Protein AF-A0A2M9LZ62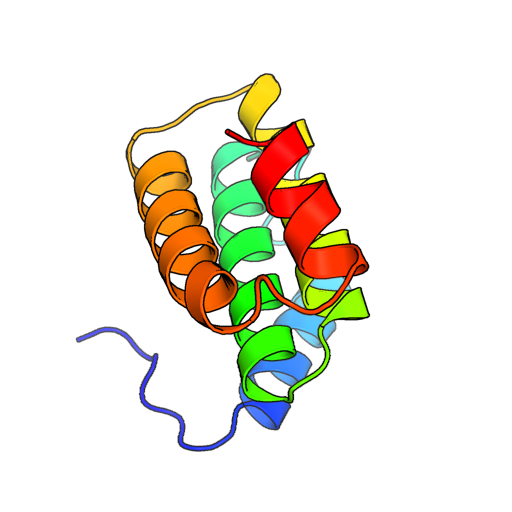-F1 (afdb_monomer)

pLDDT: mean 76.13, std 15.34, range [35.81, 92.31]

Sequence (102 aa):
MAALSLHDPARALEHFTAAATHADPYDAEKEPRGAAIYLIRKASAYLALDDLDGTVETARHAVDLMGGVSSARGNSALTELRSALVRRRGVPVVKDFLELTG

Radius of gyration: 13.25 Å; Cα contacts (8 Å, |Δi|>4): 97; chains: 1; bounding box: 33×27×34 Å

Foldseek 3Di:
DDPPPPPDLPVVLVVLVVCVVPPNPCPCVVHLPSVLLSLLVNLVSCVVVVNNVSNLVSNVVSVVSCVVPPDPNSVVSNVVSLVSLVVVCVDPSSVVSNVVVD

Structure (mmCIF, N/CA/C/O backbone):
data_AF-A0A2M9LZ62-F1
#
_entry.id   AF-A0A2M9LZ62-F1
#
loop_
_atom_site.group_PDB
_atom_site.id
_atom_site.type_symbol
_atom_site.label_atom_id
_atom_site.label_alt_id
_atom_site.label_comp_id
_atom_site.label_asym_id
_atom_site.label_entity_id
_atom_site.label_seq_id
_atom_site.pdbx_PDB_ins_code
_atom_site.Cartn_x
_atom_site.Cartn_y
_atom_site.Cartn_z
_atom_site.occupancy
_atom_site.B_iso_or_equiv
_atom_site.auth_seq_id
_atom_site.auth_comp_id
_atom_site.auth_asym_id
_atom_site.auth_atom_id
_atom_site.pdbx_PDB_model_num
ATOM 1 N N . MET A 1 1 ? -4.548 7.711 -21.218 1.00 35.81 1 MET A N 1
ATOM 2 C CA . MET A 1 1 ? -4.808 6.263 -21.352 1.00 35.81 1 MET A CA 1
ATOM 3 C C . MET A 1 1 ? -3.682 5.521 -20.657 1.00 35.81 1 MET A C 1
ATOM 5 O O . MET A 1 1 ? -2.591 5.446 -21.200 1.00 35.81 1 MET A O 1
ATOM 9 N N . ALA A 1 2 ? -3.901 5.118 -19.405 1.00 40.28 2 ALA A N 1
ATOM 10 C CA . ALA A 1 2 ? -2.899 4.437 -18.588 1.00 40.28 2 ALA A CA 1
ATOM 11 C C . ALA A 1 2 ? -3.151 2.928 -18.651 1.00 40.28 2 ALA A C 1
ATOM 13 O O . ALA A 1 2 ? -4.296 2.499 -18.532 1.00 40.28 2 ALA A O 1
ATOM 14 N N . ALA A 1 3 ? -2.091 2.143 -18.839 1.00 47.06 3 ALA A N 1
ATOM 15 C CA . ALA A 1 3 ? -2.088 0.683 -18.943 1.00 47.06 3 ALA A CA 1
ATOM 16 C C . ALA A 1 3 ? -2.442 -0.030 -17.614 1.00 47.06 3 ALA A C 1
ATOM 18 O O . ALA A 1 3 ? -1.702 -0.880 -17.134 1.00 47.06 3 ALA A O 1
ATOM 19 N N . LEU A 1 4 ? -3.559 0.346 -16.989 1.00 47.19 4 LEU A N 1
ATOM 20 C CA . LEU A 1 4 ? -4.176 -0.354 -15.854 1.00 47.19 4 LEU A CA 1
ATOM 21 C C . LEU A 1 4 ? -5.282 -1.321 -16.312 1.00 47.19 4 LEU A C 1
ATOM 23 O O . LEU A 1 4 ? -5.929 -1.950 -15.487 1.00 47.19 4 LEU A O 1
ATOM 27 N N . SER A 1 5 ? -5.490 -1.459 -17.625 1.00 46.41 5 SER A N 1
ATOM 28 C CA . SER A 1 5 ? -6.511 -2.327 -18.221 1.00 46.41 5 SER A CA 1
ATOM 29 C C . SER A 1 5 ? -5.961 -3.662 -18.731 1.00 46.41 5 SER A C 1
ATOM 31 O O . SER A 1 5 ? -6.491 -4.190 -19.704 1.00 46.41 5 SER A O 1
ATOM 33 N N . LEU A 1 6 ? -4.921 -4.233 -18.115 1.00 52.34 6 LEU A N 1
ATOM 34 C CA . LEU A 1 6 ? -4.722 -5.674 -18.269 1.00 52.34 6 LEU A CA 1
ATOM 35 C C . LEU A 1 6 ? -5.566 -6.369 -17.206 1.00 52.34 6 LEU A C 1
ATOM 37 O O . LEU A 1 6 ? -5.322 -6.227 -16.014 1.00 52.34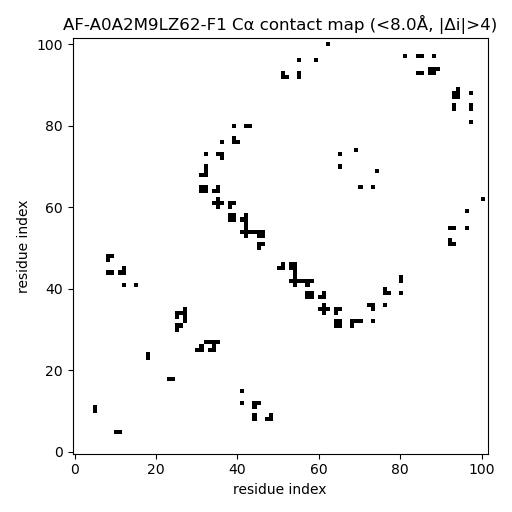 6 LEU A O 1
ATOM 41 N N . HIS A 1 7 ? -6.574 -7.093 -17.682 1.00 54.56 7 HIS A N 1
ATOM 42 C CA . HIS A 1 7 ? -7.534 -7.941 -16.965 1.00 54.56 7 HIS A CA 1
ATOM 43 C C . HIS A 1 7 ? -6.889 -9.101 -16.171 1.00 54.56 7 HIS A C 1
ATOM 45 O O . HIS A 1 7 ? -7.532 -10.114 -15.917 1.00 54.56 7 HIS A O 1
ATOM 51 N N . ASP A 1 8 ? -5.616 -8.973 -15.804 1.00 61.88 8 ASP A N 1
ATOM 52 C CA . ASP A 1 8 ? -4.803 -10.030 -15.227 1.00 61.88 8 ASP A CA 1
ATOM 53 C C . ASP A 1 8 ? -3.861 -9.438 -14.157 1.00 61.88 8 ASP A C 1
ATOM 55 O O . ASP A 1 8 ? -2.745 -8.992 -14.459 1.00 61.88 8 ASP A O 1
ATOM 59 N N . PRO A 1 9 ? -4.322 -9.357 -12.895 1.00 63.75 9 PRO A N 1
ATOM 60 C CA . PRO A 1 9 ? -3.513 -8.849 -11.790 1.00 63.75 9 PRO A CA 1
ATOM 61 C C . PRO A 1 9 ? -2.255 -9.695 -11.531 1.00 63.75 9 PRO A C 1
ATOM 63 O O . PRO A 1 9 ? -1.260 -9.152 -11.050 1.00 63.75 9 PRO A O 1
ATOM 66 N N . ALA A 1 10 ? -2.245 -10.980 -11.909 1.00 64.50 10 ALA A N 1
ATOM 67 C CA . ALA A 1 10 ? -1.071 -11.840 -11.772 1.00 64.50 10 ALA A CA 1
ATOM 68 C C . ALA A 1 10 ? 0.028 -11.447 -12.771 1.00 64.50 10 ALA A C 1
ATOM 70 O O . ALA A 1 10 ? 1.182 -11.284 -12.383 1.00 64.50 10 ALA A O 1
ATOM 71 N N . ARG A 1 11 ? -0.332 -11.161 -14.028 1.00 64.44 11 ARG A N 1
ATOM 72 C CA . ARG A 1 11 ? 0.594 -10.598 -15.033 1.00 64.44 11 ARG A CA 1
ATOM 73 C C . ARG A 1 11 ? 1.160 -9.240 -14.626 1.00 64.44 11 ARG A C 1
ATOM 75 O O . ARG A 1 11 ? 2.324 -8.951 -14.899 1.00 64.44 11 ARG A O 1
ATOM 82 N N . ALA A 1 12 ? 0.351 -8.396 -13.983 1.00 65.69 12 ALA A N 1
ATOM 83 C CA . ALA A 1 12 ? 0.838 -7.133 -13.438 1.00 65.69 12 ALA A CA 1
ATOM 84 C C . ALA A 1 12 ? 1.880 -7.381 -12.338 1.00 65.69 12 ALA A C 1
ATOM 86 O O . ALA A 1 12 ? 2.938 -6.752 -12.351 1.00 65.69 12 ALA A O 1
ATOM 87 N N . LEU A 1 13 ? 1.624 -8.334 -11.435 1.00 65.44 13 LEU A N 1
ATOM 88 C CA . LEU A 1 13 ? 2.571 -8.699 -10.384 1.00 65.44 13 LEU A CA 1
ATOM 89 C C . LEU A 1 13 ? 3.860 -9.314 -10.949 1.00 65.44 13 LEU A C 1
ATOM 91 O O . LEU A 1 13 ? 4.941 -8.939 -10.502 1.00 65.44 13 LEU A O 1
ATOM 95 N N . GLU A 1 14 ? 3.778 -10.193 -11.949 1.00 69.75 14 GLU A N 1
ATOM 96 C CA . GLU A 1 14 ? 4.951 -10.737 -12.647 1.00 69.75 14 GLU A CA 1
ATOM 97 C C . GLU A 1 14 ? 5.780 -9.626 -13.289 1.00 69.75 14 GLU A C 1
ATOM 99 O O . GLU A 1 14 ? 6.992 -9.582 -13.100 1.00 69.75 14 GLU A O 1
ATOM 104 N N . HIS A 1 15 ? 5.140 -8.677 -13.976 1.00 66.06 15 HIS A N 1
ATOM 105 C CA . HIS A 1 15 ? 5.831 -7.531 -14.563 1.00 66.06 15 HIS A CA 1
ATOM 106 C C . HIS A 1 15 ? 6.507 -6.670 -13.486 1.00 66.06 15 HIS A C 1
ATOM 108 O O . HIS A 1 15 ? 7.638 -6.218 -13.670 1.00 66.06 15 HIS A O 1
ATOM 114 N N . PHE A 1 16 ? 5.842 -6.458 -12.345 1.00 62.44 16 PHE A N 1
ATOM 115 C CA . PHE A 1 16 ? 6.417 -5.710 -11.227 1.00 62.44 16 PHE A CA 1
ATOM 116 C C . PHE A 1 16 ? 7.497 -6.492 -10.450 1.00 62.44 16 PHE A C 1
ATOM 118 O O . PHE A 1 16 ? 8.351 -5.912 -9.779 1.00 62.44 16 PHE A O 1
ATOM 125 N N . THR A 1 17 ? 7.496 -7.815 -10.520 1.00 62.16 17 THR A N 1
ATOM 126 C CA . THR A 1 17 ? 8.505 -8.643 -9.849 1.00 62.16 17 THR A CA 1
ATOM 127 C C . THR A 1 17 ? 9.727 -8.821 -10.747 1.00 62.16 17 THR A C 1
ATOM 129 O O . THR A 1 17 ? 10.852 -8.646 -10.293 1.00 62.16 17 THR A O 1
ATOM 132 N N . ALA A 1 18 ? 9.521 -9.046 -12.046 1.00 59.62 18 ALA A N 1
ATOM 133 C CA . ALA A 1 18 ? 10.586 -9.142 -13.040 1.00 59.62 18 ALA A CA 1
ATOM 134 C C . ALA A 1 18 ? 11.376 -7.829 -13.172 1.00 59.62 18 ALA A C 1
ATOM 136 O O . ALA A 1 18 ? 12.605 -7.850 -13.249 1.00 59.62 18 ALA A O 1
ATOM 137 N N . ALA A 1 19 ? 10.697 -6.678 -13.119 1.00 53.50 19 ALA A N 1
ATOM 138 C CA . ALA A 1 19 ? 11.363 -5.376 -13.124 1.00 53.50 19 ALA A CA 1
ATOM 139 C C . ALA A 1 19 ? 12.222 -5.124 -11.868 1.00 53.50 19 ALA A C 1
ATOM 141 O O . ALA A 1 19 ? 13.190 -4.381 -11.964 1.00 53.50 19 ALA A O 1
ATOM 142 N N . ALA A 1 20 ? 11.936 -5.784 -10.738 1.00 51.38 20 ALA A N 1
ATOM 143 C CA . ALA A 1 20 ? 12.775 -5.723 -9.536 1.00 51.38 20 ALA A CA 1
ATOM 144 C C . ALA A 1 20 ? 14.016 -6.643 -9.607 1.00 51.38 20 ALA A C 1
ATOM 146 O O . ALA A 1 20 ? 14.946 -6.479 -8.825 1.00 51.38 20 ALA A O 1
ATOM 147 N N . THR A 1 21 ? 14.038 -7.622 -10.524 1.00 49.81 21 THR A N 1
ATOM 148 C CA . THR A 1 21 ? 15.170 -8.559 -10.708 1.00 49.81 21 THR A CA 1
ATOM 149 C C . THR A 1 21 ? 16.178 -8.130 -11.778 1.00 49.81 21 THR A C 1
ATOM 151 O O . THR A 1 21 ? 17.295 -8.646 -11.812 1.00 49.81 21 THR A O 1
ATOM 154 N N . HIS A 1 22 ? 15.815 -7.186 -12.649 1.00 45.50 22 HIS A N 1
ATOM 155 C CA . HIS A 1 22 ? 16.764 -6.517 -13.539 1.00 45.50 22 HIS A CA 1
ATOM 156 C C . HIS A 1 22 ? 17.417 -5.335 -12.820 1.00 45.50 22 HIS A C 1
ATOM 158 O O . HIS A 1 22 ? 16.784 -4.738 -11.958 1.00 45.50 22 HIS A O 1
ATOM 164 N N . ALA A 1 23 ? 18.671 -5.012 -13.179 1.00 45.03 23 ALA A N 1
ATOM 165 C CA . ALA A 1 23 ? 19.402 -3.850 -12.665 1.00 45.03 23 ALA A CA 1
ATOM 166 C C . ALA A 1 23 ? 18.466 -2.635 -12.611 1.00 45.03 23 ALA A C 1
ATOM 168 O O . ALA A 1 23 ? 17.988 -2.176 -13.649 1.00 45.03 23 ALA A O 1
ATOM 169 N N . ASP A 1 24 ? 18.156 -2.231 -11.384 1.00 47.66 24 ASP A N 1
ATOM 170 C CA . ASP A 1 24 ? 16.920 -1.555 -11.012 1.00 47.66 24 ASP A CA 1
ATOM 171 C C . ASP A 1 24 ? 16.665 -0.300 -11.874 1.00 47.66 24 ASP A C 1
ATOM 173 O O . ASP A 1 24 ? 17.388 0.694 -11.740 1.00 47.66 24 ASP A O 1
ATOM 177 N N . PRO A 1 25 ? 15.666 -0.299 -12.781 1.00 47.78 25 PRO A N 1
ATOM 178 C CA . PRO A 1 25 ? 15.290 0.912 -13.507 1.00 47.78 25 PRO A CA 1
ATOM 179 C C . PRO A 1 25 ? 14.648 1.967 -12.587 1.00 47.78 25 PRO A C 1
ATOM 181 O O . PRO A 1 25 ? 14.420 3.093 -13.027 1.00 47.78 25 PRO A O 1
ATOM 184 N N . TYR A 1 26 ? 14.374 1.618 -11.325 1.00 53.97 26 TYR A N 1
ATOM 185 C CA . TYR A 1 26 ? 13.774 2.458 -10.292 1.00 53.97 26 TYR A CA 1
ATOM 186 C C . TYR A 1 26 ? 14.534 2.341 -8.969 1.00 53.97 26 TYR A C 1
ATOM 188 O O . TYR A 1 26 ? 13.923 2.341 -7.901 1.00 53.97 26 TYR A O 1
ATOM 196 N N . ASP A 1 27 ? 15.863 2.267 -9.068 1.00 62.31 27 ASP A N 1
ATOM 197 C CA . ASP A 1 27 ? 16.795 2.270 -7.947 1.00 62.31 27 ASP A CA 1
ATOM 198 C C . ASP A 1 27 ? 16.364 3.315 -6.905 1.00 62.31 27 ASP A C 1
ATOM 200 O O . ASP A 1 27 ? 16.383 4.524 -7.166 1.00 62.31 27 ASP A O 1
ATOM 204 N N . ALA A 1 28 ? 15.924 2.842 -5.737 1.00 59.31 28 ALA A N 1
ATOM 205 C CA . ALA A 1 28 ? 15.409 3.696 -4.673 1.00 59.31 28 ALA A CA 1
ATOM 206 C C . ALA A 1 28 ? 16.468 4.686 -4.158 1.00 59.31 28 ALA A C 1
ATOM 208 O O . ALA A 1 28 ? 16.102 5.728 -3.615 1.00 59.31 28 ALA A O 1
ATOM 209 N N . GLU A 1 29 ? 17.760 4.411 -4.369 1.00 59.47 29 GLU A N 1
ATOM 210 C CA . GLU A 1 29 ? 18.851 5.331 -4.043 1.00 59.47 29 GLU A CA 1
ATOM 211 C C . GLU A 1 29 ? 18.975 6.461 -5.078 1.00 59.47 29 GLU A C 1
ATOM 213 O O . GLU A 1 29 ? 19.345 7.584 -4.729 1.00 59.47 29 GLU A O 1
ATOM 218 N N . LYS A 1 30 ? 18.627 6.202 -6.348 1.00 64.69 30 LYS A N 1
ATOM 219 C CA . LYS A 1 30 ? 18.699 7.194 -7.439 1.00 64.69 30 LYS A CA 1
ATOM 220 C C . LYS A 1 30 ? 17.412 7.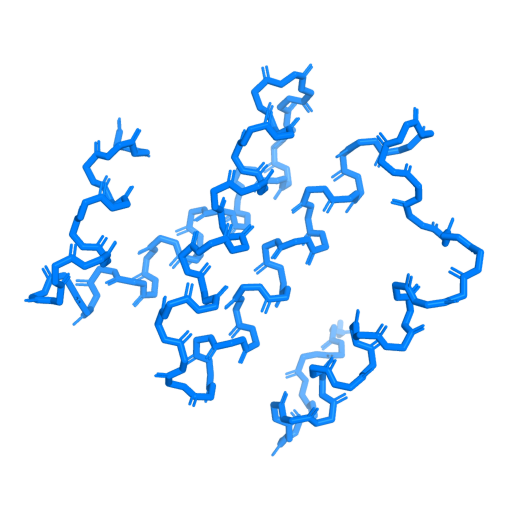990 -7.614 1.00 64.69 30 LYS A C 1
ATOM 222 O O . LYS A 1 30 ? 17.469 9.194 -7.859 1.00 64.69 30 LYS A O 1
ATOM 227 N N . GLU A 1 31 ? 16.255 7.341 -7.499 1.00 69.50 31 GLU A N 1
ATOM 228 C CA . GLU A 1 31 ? 14.949 7.977 -7.680 1.00 69.50 31 GLU A CA 1
ATOM 229 C C . GLU A 1 31 ? 13.919 7.499 -6.636 1.00 69.50 31 GLU A C 1
ATOM 231 O O . GLU A 1 31 ? 12.915 6.856 -6.966 1.00 69.50 31 GLU A O 1
ATOM 236 N N . PRO A 1 32 ? 14.097 7.879 -5.356 1.00 68.88 32 PRO A N 1
ATOM 237 C CA . PRO A 1 32 ? 13.257 7.410 -4.245 1.00 68.88 32 PRO A CA 1
ATOM 238 C C . PRO A 1 32 ? 11.767 7.758 -4.422 1.00 68.88 32 PRO A C 1
ATOM 240 O O . PRO A 1 32 ? 10.881 7.051 -3.945 1.00 68.88 32 PRO A O 1
ATOM 243 N N . ARG A 1 33 ? 11.452 8.825 -5.171 1.00 72.69 33 ARG A N 1
ATOM 244 C CA . ARG A 1 33 ? 10.064 9.215 -5.484 1.00 72.69 33 ARG A CA 1
ATOM 245 C C . ARG A 1 33 ? 9.392 8.262 -6.475 1.00 72.69 33 ARG A C 1
ATOM 247 O O . ARG A 1 33 ? 8.209 7.961 -6.317 1.00 72.69 33 ARG A O 1
ATOM 254 N N . GLY A 1 34 ? 10.124 7.818 -7.498 1.00 76.25 34 GLY A N 1
ATOM 255 C CA . GLY A 1 34 ? 9.631 6.861 -8.491 1.00 76.25 34 GLY A CA 1
ATOM 256 C C . GLY A 1 34 ? 9.433 5.484 -7.866 1.00 76.25 34 GLY A C 1
ATOM 257 O O . GLY A 1 34 ? 8.368 4.882 -8.021 1.00 76.25 34 GLY A O 1
ATOM 258 N N . ALA A 1 35 ? 10.404 5.060 -7.057 1.00 80.81 35 ALA A N 1
ATOM 259 C CA . ALA A 1 35 ? 10.349 3.829 -6.278 1.00 80.81 35 ALA A CA 1
ATOM 260 C C . ALA A 1 35 ? 9.140 3.782 -5.320 1.00 80.81 35 ALA A C 1
ATOM 262 O O . ALA A 1 35 ? 8.446 2.768 -5.250 1.00 80.81 35 ALA A O 1
ATOM 263 N N . ALA A 1 36 ? 8.789 4.889 -4.655 1.00 82.75 36 ALA A N 1
ATOM 264 C CA . ALA A 1 36 ? 7.609 4.931 -3.785 1.00 82.75 36 ALA A CA 1
ATOM 265 C C . ALA A 1 36 ? 6.289 4.712 -4.548 1.00 82.75 36 ALA A C 1
ATOM 267 O O . ALA A 1 36 ? 5.440 3.926 -4.127 1.00 82.75 36 ALA A O 1
ATOM 268 N N . ILE A 1 37 ? 6.116 5.373 -5.699 1.00 84.06 37 ILE A N 1
ATOM 269 C CA . ILE A 1 37 ? 4.927 5.191 -6.550 1.00 84.06 37 ILE A CA 1
ATOM 270 C C . ILE A 1 37 ? 4.852 3.746 -7.050 1.00 84.06 37 ILE A C 1
ATOM 272 O O . ILE A 1 37 ? 3.771 3.158 -7.106 1.00 84.06 37 ILE A O 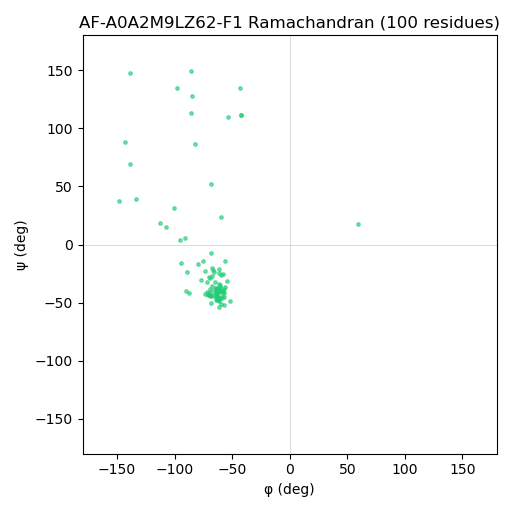1
ATOM 276 N N . TYR A 1 38 ? 5.997 3.163 -7.395 1.00 83.12 38 TYR A N 1
ATOM 277 C CA . TYR A 1 38 ? 6.085 1.781 -7.831 1.00 83.12 38 TYR A CA 1
ATOM 278 C C . TYR A 1 38 ? 5.620 0.796 -6.755 1.00 83.12 38 TYR A C 1
ATOM 280 O O . TYR A 1 38 ? 4.759 -0.045 -7.022 1.00 83.12 38 TYR A O 1
ATOM 288 N N . LEU A 1 39 ? 6.119 0.948 -5.525 1.00 86.81 39 LEU A N 1
ATOM 289 C CA . LEU A 1 39 ? 5.713 0.127 -4.385 1.00 86.81 39 LEU A CA 1
ATOM 290 C C . LEU A 1 39 ? 4.204 0.228 -4.128 1.00 86.81 39 LEU A C 1
ATOM 292 O O . LEU A 1 39 ? 3.549 -0.791 -3.932 1.00 86.81 39 LEU A O 1
ATOM 296 N N . ILE A 1 40 ? 3.607 1.417 -4.244 1.00 89.19 40 ILE A N 1
ATOM 297 C CA . ILE A 1 40 ? 2.149 1.587 -4.099 1.00 89.19 40 ILE A CA 1
ATOM 298 C C . ILE A 1 40 ? 1.375 0.822 -5.187 1.00 89.19 40 ILE A C 1
ATOM 300 O O . ILE A 1 40 ? 0.344 0.200 -4.908 1.00 89.19 40 ILE A O 1
ATOM 304 N N . ARG A 1 41 ? 1.865 0.818 -6.434 1.00 86.62 41 ARG A N 1
ATOM 305 C CA . ARG A 1 41 ? 1.239 0.046 -7.524 1.00 86.62 41 ARG A CA 1
ATOM 306 C C . ARG A 1 41 ? 1.404 -1.459 -7.320 1.00 86.62 41 ARG A C 1
ATOM 308 O O . ARG A 1 41 ? 0.451 -2.195 -7.564 1.00 86.62 41 ARG A O 1
ATOM 315 N N . LYS A 1 42 ? 2.557 -1.906 -6.817 1.00 86.31 42 LYS A N 1
ATOM 316 C CA . LYS A 1 42 ? 2.792 -3.307 -6.440 1.00 86.31 42 LYS A CA 1
ATOM 317 C C . LYS A 1 42 ? 1.864 -3.741 -5.297 1.00 86.31 42 LYS A C 1
ATOM 319 O O . LYS A 1 42 ? 1.211 -4.772 -5.414 1.00 86.31 42 LYS A O 1
ATOM 324 N N . ALA A 1 43 ? 1.707 -2.920 -4.259 1.00 88.44 43 ALA A N 1
ATOM 325 C CA . ALA A 1 43 ? 0.749 -3.156 -3.176 1.00 88.44 43 ALA A CA 1
ATOM 326 C C . ALA A 1 43 ? -0.695 -3.257 -3.700 1.00 88.44 43 ALA A C 1
ATOM 328 O O . ALA A 1 43 ? -1.449 -4.136 -3.298 1.00 88.44 43 ALA A O 1
ATOM 329 N N . SER A 1 44 ? -1.068 -2.411 -4.663 1.00 87.50 44 SER A N 1
ATOM 330 C CA . SER A 1 44 ? -2.386 -2.483 -5.309 1.00 87.50 44 SER A CA 1
ATOM 331 C C . SER A 1 44 ? -2.590 -3.782 -6.104 1.00 87.50 44 SER A C 1
ATOM 333 O O . SER A 1 44 ? -3.711 -4.281 -6.176 1.00 87.50 44 SER A O 1
ATOM 335 N N . ALA A 1 45 ? -1.525 -4.340 -6.692 1.00 87.00 45 ALA A N 1
ATOM 336 C CA . ALA A 1 45 ? -1.576 -5.630 -7.378 1.00 87.00 45 ALA A CA 1
ATOM 337 C C . ALA A 1 45 ? -1.775 -6.790 -6.389 1.00 87.00 45 ALA A C 1
ATOM 339 O O . ALA A 1 45 ? -2.643 -7.626 -6.628 1.00 87.00 45 ALA A O 1
ATOM 340 N N . TYR A 1 46 ? -1.061 -6.799 -5.256 1.00 85.69 46 TYR A N 1
ATOM 341 C CA . TYR A 1 46 ? -1.314 -7.761 -4.173 1.00 85.69 46 TYR A CA 1
ATOM 342 C C . TYR A 1 46 ? -2.759 -7.679 -3.670 1.00 85.69 46 TYR A C 1
ATOM 344 O O . TYR A 1 46 ? -3.427 -8.701 -3.536 1.00 85.69 46 TYR A O 1
ATOM 352 N N . LEU A 1 47 ? -3.293 -6.465 -3.513 1.00 88.19 47 LEU A N 1
ATOM 353 C CA . LEU A 1 47 ? -4.670 -6.268 -3.065 1.00 88.19 47 LEU A CA 1
ATOM 354 C C . LEU A 1 47 ? -5.685 -6.840 -4.060 1.00 88.19 47 LEU A C 1
ATOM 356 O O . LEU A 1 47 ? -6.697 -7.407 -3.655 1.00 88.19 47 LEU A O 1
ATOM 360 N N . ALA A 1 48 ? -5.423 -6.699 -5.360 1.00 87.38 48 ALA A N 1
ATOM 361 C CA . ALA A 1 48 ? -6.263 -7.278 -6.406 1.00 87.38 48 ALA A CA 1
ATOM 362 C C . ALA A 1 48 ? -6.227 -8.818 -6.420 1.00 87.38 48 ALA A C 1
ATOM 364 O O . ALA A 1 48 ? -7.167 -9.436 -6.915 1.00 87.38 48 ALA A O 1
ATOM 365 N N . LEU A 1 49 ? -5.174 -9.425 -5.864 1.00 87.75 49 LEU A N 1
ATOM 366 C CA . LEU A 1 49 ? -5.032 -10.870 -5.663 1.00 87.75 49 LEU A CA 1
ATOM 367 C C . LEU A 1 49 ? -5.567 -11.343 -4.295 1.00 87.75 49 LEU A C 1
ATOM 369 O O . LEU A 1 49 ? -5.426 -12.516 -3.968 1.00 87.75 49 LEU A O 1
ATOM 373 N N . ASP A 1 50 ? -6.180 -10.445 -3.513 1.00 88.00 50 ASP A N 1
ATOM 374 C CA . ASP A 1 50 ? -6.625 -10.662 -2.124 1.00 88.00 50 ASP A CA 1
ATOM 375 C C . ASP A 1 50 ? -5.479 -11.039 -1.154 1.00 88.00 50 ASP A C 1
ATOM 377 O O . ASP A 1 50 ? -5.721 -11.490 -0.036 1.00 88.00 50 ASP A O 1
ATOM 381 N N . ASP A 1 51 ? -4.225 -10.781 -1.546 1.00 90.81 51 ASP A N 1
ATOM 382 C CA . ASP A 1 51 ? -3.040 -10.921 -0.696 1.00 90.81 51 ASP A CA 1
ATOM 383 C C . ASP A 1 51 ? -2.875 -9.666 0.170 1.00 90.81 51 ASP A C 1
ATOM 385 O O . ASP A 1 51 ? -2.224 -8.678 -0.194 1.00 90.81 51 ASP A O 1
ATOM 389 N N . LEU A 1 52 ? -3.541 -9.674 1.323 1.00 90.81 52 LEU A N 1
ATOM 390 C CA . LEU A 1 52 ? -3.547 -8.539 2.245 1.00 90.81 52 LEU A CA 1
ATOM 391 C C . LEU A 1 52 ? -2.206 -8.352 2.960 1.00 90.81 52 LEU A C 1
ATOM 393 O O . LEU A 1 52 ? -1.833 -7.208 3.230 1.00 90.81 52 LEU A O 1
ATOM 397 N N . ASP A 1 53 ? -1.478 -9.435 3.227 1.00 88.69 53 ASP A N 1
ATOM 398 C CA . ASP A 1 53 ? -0.173 -9.373 3.884 1.00 88.69 53 ASP A CA 1
ATOM 399 C C . ASP A 1 53 ? 0.856 -8.723 2.951 1.00 88.69 53 ASP A C 1
ATOM 401 O O . ASP A 1 53 ? 1.454 -7.704 3.312 1.00 88.69 53 ASP A O 1
ATOM 405 N N . GLY A 1 54 ? 0.957 -9.201 1.704 1.00 87.06 54 GLY A N 1
ATOM 406 C CA . GLY A 1 54 ? 1.826 -8.613 0.682 1.00 87.06 54 GLY A CA 1
ATOM 407 C C . GLY A 1 54 ? 1.453 -7.167 0.344 1.00 87.06 54 GLY A C 1
ATOM 408 O O . GLY A 1 54 ? 2.328 -6.322 0.115 1.00 87.06 54 GLY A O 1
ATOM 409 N N . THR A 1 55 ? 0.156 -6.838 0.387 1.00 92.06 55 THR A N 1
ATOM 410 C CA . THR A 1 55 ? -0.325 -5.456 0.238 1.00 92.06 55 THR A CA 1
ATOM 411 C C . THR A 1 55 ? 0.219 -4.556 1.340 1.00 92.06 55 THR A C 1
ATOM 413 O O . THR A 1 55 ? 0.787 -3.504 1.044 1.00 92.06 55 THR A O 1
ATOM 416 N N . VAL A 1 56 ? 0.029 -4.940 2.605 1.00 91.94 56 VAL A N 1
ATOM 417 C CA . VAL A 1 56 ? 0.389 -4.102 3.755 1.00 91.94 56 VAL A CA 1
ATOM 418 C C . VAL A 1 56 ? 1.900 -3.977 3.898 1.00 91.94 56 VAL A C 1
ATOM 420 O O . VAL A 1 56 ? 2.388 -2.868 4.113 1.00 91.94 56 VAL A O 1
ATOM 423 N N . GLU A 1 57 ? 2.646 -5.070 3.742 1.00 92.31 57 GLU A N 1
ATOM 424 C CA . GLU A 1 57 ? 4.111 -5.052 3.783 1.00 92.31 57 GLU A CA 1
ATOM 425 C C . GLU A 1 57 ? 4.670 -4.085 2.732 1.00 92.31 57 GLU A C 1
ATOM 427 O O . GLU A 1 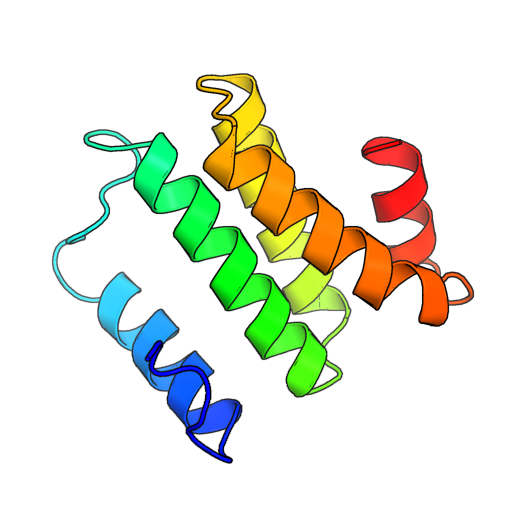57 ? 5.393 -3.140 3.057 1.00 92.31 57 GLU A O 1
ATOM 432 N N . THR A 1 58 ? 4.238 -4.232 1.478 1.00 89.56 58 THR A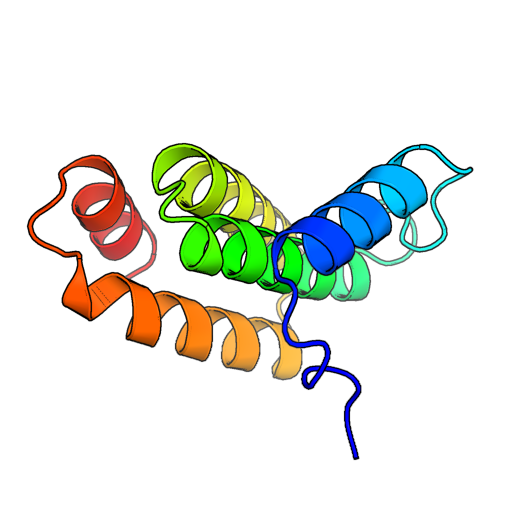 N 1
ATOM 433 C CA . THR A 1 58 ? 4.692 -3.368 0.381 1.00 89.56 58 THR A CA 1
ATOM 434 C C . THR A 1 58 ? 4.269 -1.907 0.587 1.00 89.56 58 THR A C 1
ATOM 436 O O . THR A 1 58 ? 5.030 -0.985 0.284 1.00 89.56 58 THR A O 1
ATOM 439 N N . ALA A 1 59 ? 3.070 -1.668 1.127 1.00 89.25 59 ALA A N 1
ATOM 440 C CA . ALA A 1 59 ? 2.583 -0.321 1.411 1.00 89.25 59 ALA A CA 1
ATOM 441 C C . ALA A 1 59 ? 3.377 0.371 2.532 1.00 89.25 59 ALA A C 1
ATOM 443 O O . ALA A 1 59 ? 3.615 1.575 2.441 1.00 89.25 59 ALA A O 1
ATOM 444 N N . ARG A 1 60 ? 3.828 -0.368 3.556 1.00 89.88 60 ARG A N 1
ATOM 445 C CA . ARG A 1 60 ? 4.714 0.161 4.610 1.00 89.88 60 ARG A CA 1
ATOM 446 C C . ARG A 1 60 ? 6.049 0.616 4.033 1.00 89.88 60 ARG A C 1
ATOM 448 O O . ARG A 1 60 ? 6.423 1.764 4.242 1.00 89.88 60 ARG A O 1
ATOM 455 N N . HIS A 1 61 ? 6.681 -0.212 3.200 1.00 87.00 61 HIS A N 1
ATOM 456 C CA . HIS A 1 61 ? 7.918 0.170 2.512 1.00 87.00 61 HIS A CA 1
ATOM 457 C C . HIS A 1 61 ? 7.759 1.440 1.669 1.00 87.00 61 HIS A C 1
ATOM 459 O O . HIS A 1 61 ? 8.650 2.289 1.645 1.00 87.00 61 HIS A O 1
ATOM 465 N N . ALA A 1 62 ? 6.613 1.607 1.001 1.00 87.75 62 ALA A N 1
ATOM 466 C CA . ALA A 1 62 ? 6.334 2.833 0.263 1.00 87.75 62 ALA A CA 1
ATOM 467 C C . ALA A 1 62 ? 6.237 4.059 1.184 1.00 87.75 62 ALA A C 1
ATOM 469 O O . ALA A 1 62 ? 6.756 5.120 0.840 1.00 87.75 62 ALA A O 1
ATOM 470 N N . VAL A 1 63 ? 5.567 3.931 2.334 1.00 86.38 63 VAL A N 1
ATOM 471 C CA . VAL A 1 63 ? 5.420 5.014 3.319 1.00 86.38 63 VAL A CA 1
ATOM 472 C C . VAL A 1 63 ? 6.766 5.409 3.912 1.00 86.38 63 VAL A C 1
ATOM 474 O O . VAL A 1 63 ? 7.066 6.601 3.943 1.00 86.38 63 VAL A O 1
ATOM 477 N N . ASP A 1 64 ? 7.597 4.441 4.293 1.00 85.81 64 ASP A N 1
ATOM 478 C CA . ASP A 1 64 ? 8.941 4.700 4.819 1.00 85.81 64 ASP A CA 1
ATOM 479 C C . ASP A 1 64 ? 9.789 5.472 3.801 1.00 85.81 64 ASP A C 1
ATOM 481 O O . ASP A 1 64 ? 10.411 6.487 4.125 1.00 85.81 64 ASP A O 1
ATOM 485 N N . LEU A 1 65 ? 9.734 5.057 2.532 1.00 82.81 65 LEU A N 1
ATOM 486 C CA . LEU A 1 65 ? 10.441 5.729 1.449 1.00 82.81 65 LEU A CA 1
ATOM 487 C C . LEU A 1 65 ? 9.896 7.147 1.195 1.00 82.81 65 LEU A C 1
ATOM 489 O O . LEU A 1 65 ? 10.666 8.085 0.985 1.00 82.81 65 LEU A O 1
ATOM 493 N N . MET A 1 66 ? 8.574 7.349 1.267 1.00 79.12 66 MET A N 1
ATOM 494 C CA . MET A 1 66 ? 7.957 8.678 1.146 1.00 79.12 66 MET A CA 1
ATOM 495 C C . MET A 1 66 ? 8.252 9.598 2.332 1.00 79.12 66 MET A C 1
ATOM 497 O O . MET A 1 66 ? 8.317 10.811 2.126 1.00 79.12 66 MET A O 1
ATOM 501 N N . GLY A 1 67 ? 8.463 9.061 3.537 1.00 73.56 67 GLY A N 1
ATOM 502 C CA . GLY A 1 67 ? 8.866 9.826 4.721 1.00 73.56 67 GLY A CA 1
ATOM 503 C C . GLY A 1 67 ? 10.180 10.590 4.522 1.00 73.56 67 GLY A C 1
ATOM 504 O O . GLY A 1 67 ? 10.369 11.649 5.115 1.00 73.56 67 GLY A O 1
ATOM 505 N N . GLY A 1 68 ? 11.044 10.113 3.618 1.00 64.88 68 GLY A N 1
ATOM 506 C CA . GLY A 1 68 ? 12.267 10.807 3.211 1.00 64.88 68 GLY A CA 1
ATOM 507 C C . GLY A 1 68 ? 12.108 11.779 2.034 1.00 64.88 68 GLY A C 1
ATOM 508 O O . GLY A 1 68 ? 12.920 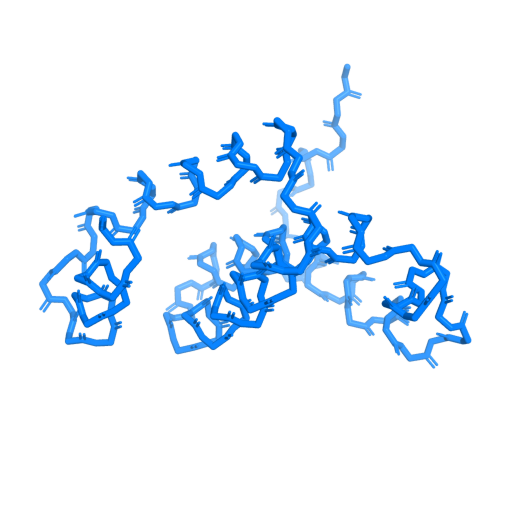12.691 1.894 1.00 64.88 68 GLY A O 1
ATOM 509 N N . VAL A 1 69 ? 11.094 11.614 1.167 1.00 62.72 69 VAL A N 1
ATOM 510 C CA . VAL A 1 69 ? 11.004 12.332 -0.128 1.00 62.72 69 VAL A CA 1
ATOM 511 C C . VAL A 1 69 ? 9.575 12.649 -0.613 1.00 62.72 69 VAL A C 1
ATOM 513 O O . VAL A 1 69 ? 9.301 12.588 -1.817 1.00 62.72 69 VAL A O 1
ATOM 516 N N . SER A 1 70 ? 8.658 12.992 0.300 1.00 65.50 70 SER A N 1
ATOM 517 C CA . SER A 1 70 ? 7.222 13.185 0.018 1.00 65.50 70 SER A CA 1
ATOM 518 C C . SER A 1 70 ? 6.938 13.966 -1.276 1.00 65.50 70 SER A C 1
ATOM 520 O O . SER A 1 70 ? 7.554 14.994 -1.569 1.00 65.50 70 SER A O 1
ATOM 522 N N . SER A 1 71 ? 5.990 13.466 -2.075 1.00 70.00 71 SER A N 1
ATOM 523 C CA . SER A 1 71 ? 5.568 14.088 -3.333 1.00 70.00 71 SER A CA 1
ATOM 524 C C . SER A 1 71 ? 4.050 14.031 -3.487 1.00 70.00 71 SER A C 1
ATOM 526 O O . SER A 1 71 ? 3.410 13.062 -3.079 1.00 70.00 71 SER A O 1
ATOM 528 N N . ALA A 1 72 ? 3.464 15.042 -4.137 1.00 77.00 72 ALA A N 1
ATOM 529 C CA . ALA A 1 72 ? 2.015 15.113 -4.352 1.00 77.00 72 ALA A CA 1
ATOM 530 C C . ALA A 1 72 ? 1.458 13.876 -5.085 1.00 77.00 72 ALA A C 1
ATOM 532 O O . ALA A 1 72 ? 0.370 13.396 -4.767 1.00 77.00 72 ALA A O 1
ATOM 533 N N . ARG A 1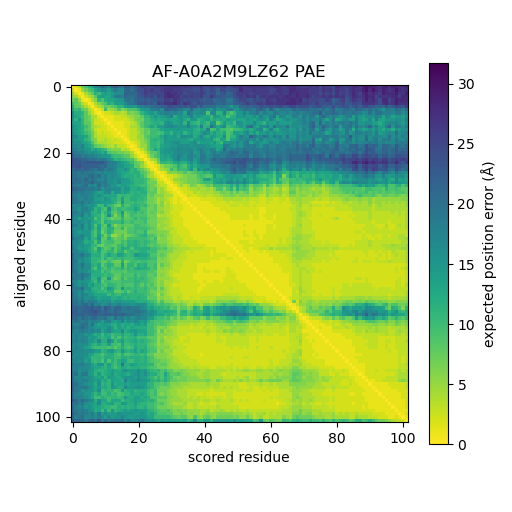 73 ? 2.225 13.320 -6.036 1.00 75.56 73 ARG A N 1
ATOM 534 C CA . ARG A 1 73 ? 1.844 12.107 -6.776 1.00 75.56 73 ARG A CA 1
ATOM 535 C C . ARG A 1 73 ? 1.893 10.851 -5.904 1.00 75.56 73 ARG A C 1
ATOM 537 O O . ARG A 1 73 ? 0.950 10.069 -5.951 1.00 75.56 73 ARG A O 1
ATOM 544 N N . GLY A 1 74 ? 2.939 10.683 -5.090 1.00 79.94 74 GLY A N 1
ATOM 545 C CA . GLY A 1 74 ? 3.036 9.574 -4.132 1.00 79.94 74 GLY A CA 1
ATOM 546 C C . GLY A 1 74 ? 1.906 9.605 -3.103 1.00 79.94 74 GLY A C 1
ATOM 547 O O . GLY A 1 74 ? 1.219 8.605 -2.917 1.00 79.94 74 GLY A O 1
ATOM 548 N N . ASN A 1 75 ? 1.623 10.781 -2.536 1.00 83.06 75 ASN A N 1
ATOM 549 C CA . ASN A 1 75 ? 0.534 10.954 -1.570 1.00 83.06 75 ASN A CA 1
ATOM 550 C C . ASN A 1 75 ? -0.842 10.656 -2.186 1.00 83.06 75 ASN A C 1
ATOM 552 O O . ASN A 1 75 ? -1.688 10.045 -1.534 1.00 83.06 75 ASN A O 1
ATOM 556 N N . SER A 1 76 ? -1.065 11.043 -3.447 1.00 85.69 76 SER A N 1
ATOM 557 C CA . SER A 1 76 ? -2.318 10.740 -4.154 1.00 85.69 76 SER A CA 1
ATOM 558 C C . SER A 1 76 ? -2.494 9.231 -4.342 1.00 85.69 76 SER A C 1
ATOM 560 O O . SER A 1 76 ? -3.532 8.683 -3.981 1.00 85.69 76 SER A O 1
ATOM 562 N N . ALA A 1 77 ? -1.449 8.539 -4.807 1.00 85.06 77 ALA A N 1
ATOM 563 C CA . ALA A 1 77 ? -1.473 7.089 -4.979 1.00 85.06 77 ALA A CA 1
ATOM 564 C C . ALA A 1 77 ? -1.662 6.347 -3.639 1.00 85.06 77 ALA A C 1
ATOM 566 O O . ALA A 1 77 ? -2.437 5.395 -3.557 1.00 85.06 77 ALA A O 1
ATOM 567 N N . LEU A 1 78 ? -1.007 6.802 -2.563 1.00 87.31 78 LEU A N 1
ATOM 568 C CA . LEU A 1 78 ? -1.193 6.239 -1.222 1.00 87.31 78 LEU A CA 1
ATOM 569 C C . LEU A 1 78 ? -2.635 6.425 -0.733 1.00 87.31 78 LEU A C 1
ATOM 571 O O . LEU A 1 78 ? -3.210 5.516 -0.137 1.00 87.31 78 LEU A O 1
ATOM 575 N N . THR A 1 79 ? -3.228 7.590 -0.993 1.00 89.62 79 THR A N 1
ATOM 576 C CA . THR A 1 79 ? -4.617 7.896 -0.622 1.00 89.62 79 THR A CA 1
ATOM 577 C C . THR A 1 79 ? -5.600 6.967 -1.335 1.00 89.62 79 THR A C 1
ATOM 579 O O . THR A 1 79 ? -6.544 6.472 -0.714 1.00 89.62 79 THR A O 1
ATOM 582 N N . GLU A 1 80 ? -5.367 6.673 -2.616 1.00 89.44 80 GLU A N 1
ATOM 583 C CA . GLU A 1 80 ? -6.168 5.709 -3.378 1.00 89.44 80 GLU A CA 1
ATOM 584 C C . GLU A 1 80 ? -6.058 4.294 -2.790 1.00 89.44 80 GLU A C 1
ATOM 586 O O . GLU A 1 80 ? -7.080 3.648 -2.537 1.00 89.44 80 GLU A O 1
ATOM 591 N N . LEU A 1 81 ? -4.836 3.839 -2.486 1.00 88.50 81 LEU A N 1
ATOM 592 C CA . LEU A 1 81 ? -4.598 2.531 -1.868 1.00 88.50 81 LEU A CA 1
ATOM 593 C C . LEU A 1 81 ? -5.263 2.422 -0.486 1.00 88.50 81 LEU A C 1
ATOM 595 O O . LEU A 1 81 ? -5.970 1.450 -0.210 1.00 88.50 81 LEU A O 1
ATOM 599 N N . ARG A 1 82 ? -5.104 3.439 0.371 1.00 90.06 82 ARG A N 1
ATOM 600 C CA . ARG A 1 82 ? -5.773 3.512 1.681 1.00 90.06 82 ARG A CA 1
ATOM 601 C C . ARG A 1 82 ? -7.289 3.436 1.528 1.00 90.06 82 ARG A C 1
ATOM 603 O O . ARG A 1 82 ? -7.935 2.655 2.222 1.00 90.06 82 ARG A O 1
ATOM 610 N N . SER A 1 83 ? -7.857 4.174 0.576 1.00 91.44 83 SER A N 1
ATOM 611 C CA . SER A 1 83 ? -9.299 4.145 0.297 1.00 91.44 83 SER A CA 1
ATOM 612 C C . SER A 1 83 ? -9.792 2.751 -0.111 1.00 91.44 83 SER A C 1
ATOM 614 O O . SER A 1 83 ? -10.897 2.347 0.260 1.00 91.44 83 SER A O 1
ATOM 616 N N . ALA A 1 84 ? -8.975 1.981 -0.836 1.00 89.69 84 ALA A N 1
ATOM 617 C CA . ALA A 1 84 ? -9.289 0.594 -1.170 1.00 89.69 84 ALA A CA 1
ATOM 618 C C . ALA A 1 84 ? -9.245 -0.328 0.065 1.00 89.69 84 ALA A C 1
ATOM 620 O O . ALA A 1 84 ? -10.141 -1.158 0.246 1.00 89.69 84 ALA A O 1
ATOM 621 N N . LEU A 1 85 ? -8.257 -0.134 0.944 1.00 90.00 85 LEU A N 1
ATOM 622 C CA . LEU A 1 85 ? -8.062 -0.901 2.177 1.00 90.00 85 LEU A CA 1
ATOM 623 C C . LEU A 1 85 ? -9.113 -0.620 3.261 1.00 90.00 85 LEU A C 1
ATOM 625 O O . LEU A 1 85 ? -9.452 -1.522 4.024 1.00 90.00 85 LEU A O 1
ATOM 629 N N . VAL A 1 86 ? -9.712 0.574 3.304 1.00 91.69 86 VAL A N 1
ATOM 630 C CA . VAL A 1 86 ? -10.785 0.916 4.267 1.00 91.69 86 VAL A CA 1
ATOM 631 C C . VAL A 1 86 ? -11.961 -0.070 4.211 1.00 91.69 86 VAL A C 1
ATOM 633 O O . VAL A 1 86 ? -12.585 -0.357 5.238 1.00 91.69 86 VAL A O 1
ATOM 636 N N . ARG A 1 87 ? -12.252 -0.649 3.037 1.00 88.88 87 ARG A N 1
ATOM 637 C CA . ARG A 1 87 ? -13.291 -1.687 2.885 1.00 88.88 87 ARG A CA 1
ATOM 638 C C . ARG A 1 87 ? -12.934 -3.005 3.582 1.00 88.88 87 ARG A C 1
ATOM 640 O O . ARG A 1 87 ? -13.827 -3.788 3.886 1.00 88.88 87 ARG A O 1
ATOM 647 N N . ARG A 1 88 ? -11.650 -3.236 3.858 1.00 87.62 88 ARG A N 1
ATOM 648 C CA . ARG A 1 88 ? -11.091 -4.418 4.530 1.00 87.62 88 ARG A CA 1
ATOM 649 C C . ARG A 1 88 ? -10.630 -4.124 5.967 1.00 87.62 88 ARG A C 1
ATOM 651 O O . ARG A 1 88 ? -9.968 -4.962 6.566 1.00 87.62 88 ARG A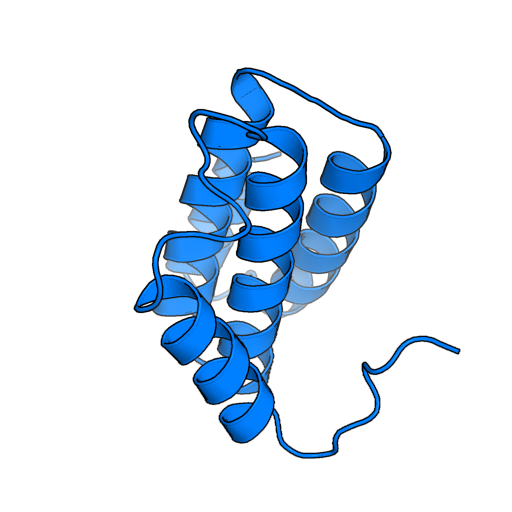 O 1
ATOM 658 N N . ARG A 1 89 ? -11.028 -2.990 6.566 1.00 86.50 89 ARG A N 1
ATOM 659 C CA . ARG A 1 89 ? -10.622 -2.560 7.927 1.00 86.50 89 ARG A CA 1
ATOM 660 C C . ARG A 1 89 ? -10.908 -3.552 9.067 1.00 86.50 89 ARG A C 1
ATOM 662 O O . ARG A 1 89 ? -10.427 -3.351 10.172 1.00 86.50 89 ARG A O 1
ATOM 669 N N . GLY A 1 90 ? -11.741 -4.568 8.832 1.00 87.44 90 GLY A N 1
ATOM 670 C CA . GLY A 1 90 ? -12.003 -5.635 9.803 1.00 87.44 90 GLY A CA 1
ATOM 671 C C . GLY A 1 90 ? -10.865 -6.654 9.919 1.00 87.44 90 GLY A C 1
ATOM 672 O O . GLY A 1 90 ? -10.846 -7.423 10.873 1.00 87.44 90 GLY A O 1
ATOM 673 N N . VAL A 1 91 ? -9.923 -6.667 8.970 1.00 90.56 91 VAL A N 1
ATOM 674 C CA . VAL A 1 91 ? -8.749 -7.543 9.007 1.00 90.56 91 VAL A CA 1
ATOM 675 C C . VAL A 1 91 ? -7.651 -6.872 9.844 1.00 90.56 91 VAL A C 1
ATOM 677 O O . VAL A 1 91 ? -7.305 -5.727 9.539 1.00 90.56 91 VAL A O 1
ATOM 680 N N . PRO A 1 92 ? -7.074 -7.549 10.858 1.00 90.94 92 PRO A N 1
ATOM 681 C CA . PRO A 1 92 ? -6.098 -6.948 11.772 1.00 90.94 92 PRO A CA 1
ATOM 682 C C . PRO A 1 92 ? -4.926 -6.253 11.070 1.00 90.94 92 PRO A C 1
ATOM 684 O O . PRO A 1 92 ? -4.683 -5.079 11.323 1.00 90.94 92 PRO A O 1
ATOM 687 N N . VAL A 1 93 ? -4.281 -6.918 10.103 1.00 87.44 93 VAL A N 1
ATOM 688 C CA . VAL A 1 93 ? -3.112 -6.367 9.390 1.00 87.44 93 VAL A CA 1
ATOM 689 C C . VAL A 1 93 ? -3.433 -5.070 8.636 1.00 87.44 93 VAL A C 1
ATOM 691 O O . VAL A 1 93 ? -2.637 -4.130 8.618 1.00 87.44 93 VAL A O 1
ATOM 694 N N . VAL A 1 94 ? -4.640 -4.980 8.070 1.00 89.06 94 VAL A N 1
ATOM 695 C CA . VAL A 1 94 ? -5.127 -3.790 7.365 1.00 89.06 94 VAL A CA 1
ATOM 696 C C . VAL A 1 94 ? -5.472 -2.681 8.353 1.00 89.06 94 VAL A C 1
ATOM 698 O O . VAL A 1 94 ? -5.146 -1.521 8.110 1.00 89.06 94 VAL A O 1
ATOM 701 N N . LYS A 1 95 ? -6.126 -3.025 9.465 1.00 91.31 95 LYS A N 1
ATOM 702 C CA . LYS A 1 95 ? -6.483 -2.075 10.519 1.00 91.31 95 LYS A CA 1
ATOM 703 C C . LYS A 1 95 ? -5.234 -1.407 11.096 1.00 91.31 95 LYS A C 1
ATOM 705 O O . LYS A 1 95 ? -5.157 -0.183 11.093 1.00 91.31 95 LYS A O 1
ATOM 710 N N . ASP A 1 96 ? -4.242 -2.205 11.482 1.00 90.31 96 ASP A N 1
ATOM 711 C CA . ASP A 1 96 ? -2.996 -1.717 12.075 1.00 90.31 96 ASP A CA 1
ATOM 712 C C . ASP A 1 96 ? -2.243 -0.803 11.096 1.00 90.31 96 ASP A C 1
ATOM 714 O O . ASP A 1 96 ? -1.719 0.244 11.472 1.00 90.31 96 ASP A O 1
ATOM 718 N N . PHE A 1 97 ? -2.223 -1.153 9.805 1.00 88.94 97 PHE A N 1
ATOM 719 C CA . PHE A 1 97 ? -1.658 -0.287 8.771 1.00 88.94 97 PHE A CA 1
ATOM 720 C C . PHE A 1 97 ? -2.406 1.045 8.637 1.00 88.94 97 PHE A C 1
ATOM 722 O O . PHE A 1 97 ? -1.773 2.100 8.539 1.00 88.94 97 PHE A O 1
ATOM 729 N N . LEU A 1 98 ? -3.742 1.012 8.619 1.00 89.94 98 LEU A N 1
ATOM 730 C CA . LEU A 1 98 ? -4.559 2.216 8.483 1.00 89.94 98 LEU A CA 1
ATOM 731 C C . LEU A 1 98 ? -4.386 3.165 9.675 1.00 89.94 98 LEU A C 1
ATOM 733 O O . LEU A 1 98 ? -4.355 4.374 9.440 1.00 89.94 98 LEU A O 1
ATOM 737 N N . GLU A 1 99 ? -4.243 2.620 10.889 1.00 89.50 99 GLU A N 1
ATOM 738 C CA . GLU A 1 99 ? -3.965 3.347 12.138 1.00 89.50 99 GLU A CA 1
ATOM 739 C C . GLU A 1 99 ? -2.561 3.973 12.141 1.00 89.50 99 GLU A C 1
ATOM 741 O O . GLU A 1 99 ? -2.418 5.141 12.489 1.00 89.50 99 GLU A O 1
ATOM 746 N N . LEU A 1 100 ? -1.534 3.238 11.696 1.00 84.19 100 LEU A N 1
ATOM 747 C CA . LEU A 1 100 ? -0.147 3.728 11.636 1.00 84.19 100 LEU A CA 1
ATOM 748 C C . LEU A 1 100 ? 0.074 4.841 10.605 1.00 84.19 100 LEU A C 1
ATOM 750 O O . LEU A 1 100 ? 1.002 5.632 10.737 1.00 84.19 100 LEU A O 1
ATOM 754 N N . THR A 1 101 ? -0.742 4.870 9.554 1.00 79.62 101 THR A N 1
ATOM 755 C CA . THR A 1 101 ? -0.592 5.799 8.421 1.00 79.62 101 THR A CA 1
ATOM 756 C C . THR A 1 101 ? -1.738 6.816 8.340 1.00 79.62 101 THR A C 1
ATOM 758 O O . THR A 1 101 ? -2.002 7.369 7.270 1.00 79.62 101 THR A O 1
ATOM 761 N N . GLY A 1 102 ? -2.459 6.985 9.457 1.00 64.81 102 GLY A N 1
ATOM 762 C CA . GLY A 1 102 ? -3.605 7.879 9.661 1.00 64.81 102 GLY A CA 1
ATOM 763 C C . GLY A 1 102 ? -3.234 9.333 9.868 1.00 64.81 102 GLY A C 1
ATOM 764 O O . GLY A 1 102 ? -2.376 9.599 10.734 1.00 64.81 102 GLY A O 1
#

Secondary structure (DSSP, 8-state):
--S---S-HHHHHHHHHHHHHSS-TT-TTT-HHHHHHHHHHHHHHHHHTT-HHHHHHHHHHHHHHHHHH--HHHHHHHHHHHHHHGGGTTSHHHHHHHHHT-

Mean predicted aligned error: 9.2 Å

Solvent-accessible surface area (backbone atoms only — not comparable to full-atom values): 5718 Å² total; per-residue (Å²): 140,73,93,76,78,64,97,42,50,65,60,52,43,50,54,58,50,55,51,67,73,42,88,55,88,50,38,53,90,81,36,39,58,59,29,21,43,48,29,40,53,50,14,51,30,28,47,72,70,70,34,59,64,59,15,48,56,34,38,48,56,18,49,60,44,32,75,79,52,72,45,76,67,42,54,51,50,49,51,53,51,51,62,61,45,60,81,46,45,88,41,67,72,50,31,56,50,51,63,76,74,103

Nearest PDB structures (foldseek):
  3q15-assembly2_B-3  TM=7.543E-01  e=9.552E-01  Bacillus subtilis
  8w15-assembly1_B  TM=6.285E-01  e=1.698E+00  Homo sapiens
  6x9o-assembly1_B  TM=5.813E-01  e=2.719E+00  Homo sapiens
  8sah-assembly1_B  TM=5.957E-01  e=4.834E+00  Homo sapiens
  8dz8-assembly3_C  TM=5.029E-01  e=6.617E+00  synthetic construct